Protein AF-A0AAW2RS10-F1 (afdb_monomer)

Foldseek 3Di:
DDDDDDDDPDDDDDDDCVPDDVDPPPPVQVVVVVVVCCVVCVVVVCVVCVVVVVVVVVVVVVVVVVVVVVVVVVVVVVVVVVPVD

Organism: NCBI:txid2727403

pLDDT: mean 83.13, std 7.17, range [49.06, 92.31]

Nearest PDB structures (foldseek):
  8e73-assembly1_S  TM=7.514E-01  e=4.524E-07  Vigna radiata

Mean predicted aligned error: 12.34 Å

Radius of gyration: 32.01 Å; Cα contacts (8 Å, |Δi|>4): 2; chains: 1; bounding box: 72×20×86 Å

InterPro domains:
  IPR020101 Cytochrome b-c1 complex subunit 8, plants [PF10890] (1-85)
  IPR020101 Cytochrome b-c1 complex subunit 8, plants [PTHR34559] (1-85)
  IPR036642 Cytochrome b-c1 complex subunit 8 superfamily [G3DSA:1.20.5.210] (2-84)

Solvent-accessible surface area (backbone atoms only — not comparable to full-atom values): 5403 Å² total; per-residue (Å²): 136,88,74,81,83,81,86,72,99,74,89,82,89,81,77,62,73,89,79,46,77,91,68,56,80,72,68,74,48,47,72,62,53,49,51,52,53,47,73,76,38,46,67,63,49,46,67,62,46,47,60,56,54,50,51,55,51,51,55,52,47,51,54,51,52,52,52,54,54,52,51,54,52,54,51,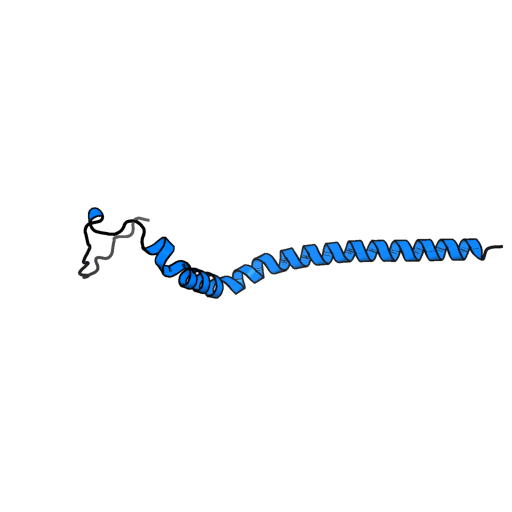53,52,51,51,56,61,67,70,70,115

Structure (mmCIF, N/CA/C/O backbone):
data_AF-A0AAW2RS10-F1
#
_entry.id   AF-A0AAW2RS10-F1
#
loop_
_atom_site.group_PDB
_atom_site.id
_atom_site.type_symbol
_atom_site.label_atom_id
_atom_site.label_alt_id
_atom_site.label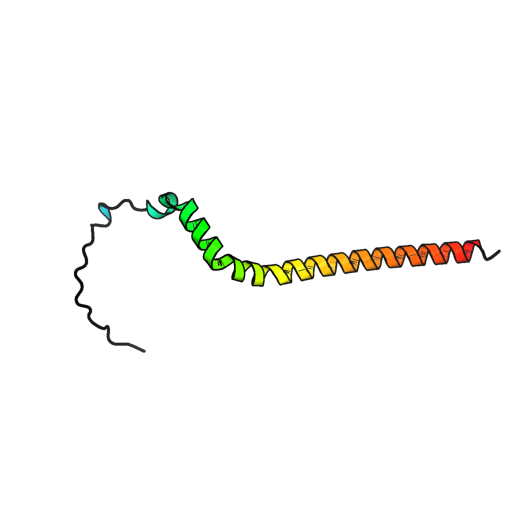_comp_id
_atom_site.label_asym_id
_atom_site.label_entity_id
_atom_site.label_seq_id
_atom_site.pdbx_PDB_ins_code
_atom_site.Cartn_x
_atom_site.Cartn_y
_atom_site.Cartn_z
_atom_site.occupancy
_atom_site.B_iso_or_equiv
_atom_site.auth_seq_id
_atom_site.auth_comp_id
_atom_site.auth_asym_id
_atom_site.auth_atom_id
_atom_site.pdbx_PDB_model_num
ATOM 1 N N . MET A 1 1 ? -36.700 9.833 2.480 1.00 49.06 1 MET A N 1
ATOM 2 C CA . MET A 1 1 ? -37.023 8.477 2.980 1.00 49.06 1 MET A CA 1
ATOM 3 C C . MET A 1 1 ? -36.803 8.422 4.491 1.00 49.06 1 MET A C 1
ATOM 5 O O . MET A 1 1 ? -35.706 8.104 4.928 1.00 49.06 1 MET A O 1
ATOM 9 N N . GLY A 1 2 ? -37.809 8.780 5.293 1.00 56.88 2 GLY A N 1
ATOM 10 C CA . GLY A 1 2 ? -37.745 8.636 6.752 1.00 56.88 2 GLY A CA 1
ATOM 11 C C . GLY A 1 2 ? -38.181 7.229 7.146 1.00 56.88 2 GLY A C 1
ATOM 12 O O . GLY A 1 2 ? -39.375 6.973 7.250 1.00 56.88 2 GLY A O 1
ATOM 13 N N . LYS A 1 3 ? -37.236 6.293 7.279 1.00 74.00 3 LYS A N 1
ATOM 14 C CA . LYS A 1 3 ? -37.546 4.933 7.741 1.00 74.00 3 LYS A CA 1
ATOM 15 C C . LYS A 1 3 ? -37.694 4.937 9.260 1.00 74.00 3 LYS A C 1
ATOM 17 O O . LYS A 1 3 ? -36.874 5.518 9.967 1.00 74.00 3 LYS A O 1
ATOM 22 N N . GLN A 1 4 ? -38.746 4.289 9.741 1.00 80.00 4 GLN A N 1
ATOM 23 C CA . GLN A 1 4 ? -39.057 4.176 11.160 1.00 80.00 4 GLN A CA 1
ATOM 24 C C . GLN A 1 4 ? -37.979 3.320 11.852 1.00 80.00 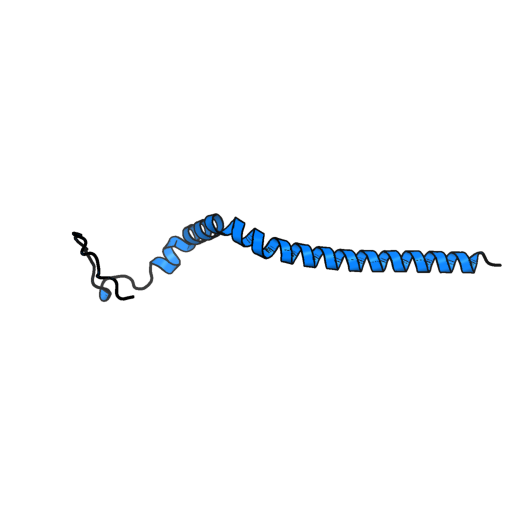4 GLN A C 1
ATOM 26 O O . GLN A 1 4 ? -37.694 2.216 11.378 1.00 80.00 4 GLN A O 1
ATOM 31 N N . PRO A 1 5 ? -37.337 3.807 12.929 1.00 81.06 5 PRO A N 1
ATOM 32 C CA . PRO A 1 5 ? -36.270 3.066 13.589 1.00 81.06 5 PRO A CA 1
ATOM 33 C C . PRO A 1 5 ? -36.832 1.811 14.268 1.00 81.06 5 PRO A C 1
ATOM 35 O O . PRO A 1 5 ? -37.770 1.882 15.065 1.00 81.06 5 PRO A O 1
ATOM 38 N N . VAL A 1 6 ? -36.244 0.653 13.961 1.00 84.00 6 VAL A N 1
ATOM 39 C CA . VAL A 1 6 ? -36.598 -0.626 14.588 1.00 84.00 6 VAL A CA 1
ATOM 40 C C . VAL A 1 6 ? -35.993 -0.662 15.989 1.00 84.00 6 VAL A C 1
ATOM 42 O O . VAL A 1 6 ? -34.773 -0.612 16.148 1.00 84.00 6 VAL A O 1
ATOM 45 N N . ARG A 1 7 ? -36.841 -0.730 17.022 1.00 81.94 7 ARG A N 1
ATOM 46 C CA . ARG A 1 7 ? -36.387 -0.809 18.417 1.00 81.94 7 ARG A CA 1
ATOM 47 C C . ARG A 1 7 ? -35.815 -2.199 18.695 1.00 81.94 7 ARG A C 1
ATOM 49 O O . ARG A 1 7 ? -36.539 -3.187 18.621 1.00 81.94 7 ARG A O 1
ATOM 56 N N . MET A 1 8 ? -34.533 -2.268 19.041 1.00 85.75 8 MET A N 1
ATOM 57 C CA . MET A 1 8 ? -33.875 -3.505 19.466 1.00 85.75 8 MET A CA 1
ATOM 58 C C . MET A 1 8 ? -33.907 -3.620 20.993 1.00 85.75 8 MET A C 1
ATOM 60 O O . MET A 1 8 ? -33.662 -2.641 21.698 1.00 85.75 8 MET A O 1
ATOM 64 N N . LYS A 1 9 ? -34.197 -4.815 21.519 1.00 82.81 9 LYS A N 1
ATOM 65 C CA . LYS A 1 9 ? -34.047 -5.113 22.950 1.00 82.81 9 LYS A CA 1
ATOM 66 C C . LYS A 1 9 ? -32.574 -5.422 23.228 1.00 82.81 9 LYS A C 1
ATOM 68 O O . LYS A 1 9 ? -32.159 -6.568 23.109 1.00 82.81 9 LYS A O 1
ATOM 73 N N . ALA A 1 10 ? -31.795 -4.395 23.554 1.00 85.19 10 ALA A N 1
ATOM 74 C CA . ALA A 1 10 ? -30.386 -4.523 23.916 1.00 85.19 10 ALA A CA 1
ATOM 75 C C . ALA A 1 10 ? -30.082 -3.701 25.172 1.00 85.19 10 ALA A C 1
ATOM 77 O O . ALA A 1 10 ? -30.617 -2.607 25.349 1.00 85.19 10 ALA A O 1
ATOM 78 N N . VAL A 1 11 ? -29.212 -4.227 26.031 1.00 87.25 11 VAL A N 1
ATOM 79 C CA . VAL A 1 11 ? -28.660 -3.497 27.176 1.00 87.25 11 VAL A CA 1
ATOM 80 C C . VAL A 1 11 ? -27.280 -2.996 26.768 1.00 87.25 11 VAL A C 1
ATOM 82 O O . VAL A 1 11 ? -26.425 -3.792 26.389 1.00 87.25 11 VAL A O 1
ATOM 85 N N . VAL A 1 12 ? -27.074 -1.679 26.807 1.00 84.94 12 VAL A N 1
ATOM 86 C CA . VAL A 1 12 ? -25.812 -1.044 26.408 1.00 84.94 12 VAL A CA 1
ATOM 87 C C . VAL A 1 12 ? -25.188 -0.387 27.629 1.00 84.94 12 VAL A C 1
ATOM 89 O O . VAL A 1 12 ? -25.764 0.531 28.207 1.00 84.94 12 VAL A O 1
ATOM 92 N N . TYR A 1 13 ? -23.999 -0.850 28.004 1.00 88.00 13 TYR A N 1
ATOM 93 C CA . TYR A 1 13 ? -23.190 -0.230 29.047 1.00 88.00 13 TYR A CA 1
ATOM 94 C C . TYR A 1 13 ? -22.209 0.747 28.404 1.00 88.00 13 TYR A C 1
ATOM 96 O O . TYR A 1 13 ? -21.472 0.382 27.488 1.00 88.00 13 TYR A O 1
ATOM 104 N N . ALA A 1 14 ? -22.190 1.986 28.887 1.00 84.44 14 ALA A N 1
ATOM 105 C CA . ALA A 1 14 ? -21.266 3.016 28.432 1.00 84.44 14 ALA A CA 1
ATOM 106 C C . ALA A 1 14 ? -20.578 3.667 29.636 1.00 84.44 14 ALA A C 1
ATOM 108 O O . ALA A 1 14 ? -21.184 3.824 30.695 1.00 84.44 14 ALA A O 1
ATOM 109 N N . LEU A 1 15 ? -19.311 4.047 29.462 1.00 86.06 15 LEU A N 1
ATOM 110 C CA . LEU A 1 15 ? -18.550 4.808 30.454 1.00 86.06 15 LEU A CA 1
ATOM 111 C C . LEU A 1 15 ? -18.532 6.286 30.057 1.00 86.06 15 LEU A C 1
ATOM 113 O O . LEU A 1 15 ? -18.553 6.609 28.868 1.00 86.06 15 LEU A O 1
ATOM 117 N N . SER A 1 16 ? -18.459 7.175 31.049 1.00 88.88 16 SER A N 1
ATOM 118 C CA . SER A 1 16 ? -18.345 8.613 30.806 1.00 88.88 16 SER A CA 1
ATOM 119 C C . SER A 1 16 ? -17.117 8.928 29.934 1.00 88.88 16 SER A C 1
ATOM 121 O O . SER A 1 16 ? -16.023 8.443 30.245 1.00 88.88 16 SER A O 1
ATOM 123 N N . PRO A 1 17 ? -17.247 9.770 28.889 1.00 80.62 17 PRO A N 1
ATOM 124 C CA . PRO A 1 17 ? -16.129 10.152 28.022 1.00 80.62 17 PRO A CA 1
ATOM 125 C C . PRO A 1 17 ? -14.945 10.775 28.774 1.00 80.62 17 PRO A C 1
ATOM 127 O O . PRO A 1 17 ? -13.808 10.657 28.332 1.00 80.62 17 PRO A O 1
ATOM 130 N N . PHE A 1 18 ? -15.194 11.390 29.934 1.00 83.81 18 PHE A N 1
ATOM 131 C CA . PHE A 1 18 ? -14.162 12.005 30.778 1.00 83.81 18 PHE A CA 1
ATOM 132 C C . PHE A 1 18 ? -13.348 10.993 31.598 1.00 83.81 18 PHE A C 1
ATOM 134 O O . PHE A 1 18 ? -12.291 11.332 32.119 1.00 83.81 18 PHE A O 1
ATOM 141 N N . GLN A 1 19 ? -13.833 9.754 31.718 1.00 81.50 19 GLN A N 1
ATOM 142 C CA . GLN A 1 19 ? -13.134 8.654 32.393 1.00 81.50 19 GLN A CA 1
ATOM 143 C C . GLN A 1 19 ? -12.400 7.738 31.403 1.00 81.50 19 GLN A C 1
ATOM 145 O O . GLN A 1 19 ? -11.624 6.873 31.809 1.00 81.50 19 GLN A O 1
ATOM 150 N N . GLN A 1 20 ? -12.636 7.911 30.101 1.00 84.44 20 GLN A N 1
ATOM 151 C CA . GLN A 1 20 ? -11.982 7.147 29.048 1.00 84.44 20 GLN A CA 1
ATOM 152 C C . GLN A 1 20 ? -10.726 7.873 28.561 1.00 84.44 20 GLN A C 1
ATOM 154 O O . GLN A 1 20 ? -10.671 9.098 28.466 1.00 84.44 20 GLN A O 1
ATOM 159 N N . LYS A 1 21 ? -9.699 7.108 28.187 1.00 77.50 21 LYS A N 1
ATOM 160 C CA . LYS A 1 21 ? -8.547 7.674 27.482 1.00 77.50 21 LYS A CA 1
ATOM 161 C C . LYS A 1 21 ? -9.034 8.160 26.111 1.00 77.50 21 LYS A C 1
ATOM 163 O O . LYS A 1 21 ? -9.629 7.382 25.371 1.00 77.50 21 LYS A O 1
ATOM 168 N N . VAL A 1 22 ? -8.765 9.422 25.774 1.00 76.00 22 VAL A N 1
ATOM 169 C CA . VAL A 1 22 ? -9.324 10.081 24.575 1.00 76.00 22 VAL A CA 1
ATOM 170 C C . VAL A 1 22 ? -8.797 9.468 23.267 1.00 76.00 22 VAL A C 1
ATOM 172 O O . VAL A 1 22 ? -9.529 9.389 22.288 1.00 76.00 22 VAL A O 1
ATOM 175 N N . MET A 1 23 ? -7.542 8.990 23.229 1.00 76.00 23 MET A N 1
ATOM 176 C CA . MET A 1 23 ? -6.918 8.462 21.995 1.00 76.00 23 MET A CA 1
ATOM 177 C C . MET A 1 23 ? -6.053 7.187 22.160 1.00 76.00 23 MET A C 1
ATOM 179 O O . MET A 1 23 ? -4.951 7.120 21.615 1.00 76.00 23 MET A O 1
ATOM 183 N N . PRO A 1 24 ? -6.485 6.131 22.878 1.00 73.44 24 PRO A N 1
ATOM 184 C CA . PRO A 1 24 ? -5.713 4.892 22.979 1.00 73.44 24 PRO A CA 1
ATOM 185 C C . PRO A 1 24 ? -5.722 4.102 21.664 1.00 73.44 24 PRO A C 1
ATOM 187 O O . PRO A 1 24 ? -4.712 3.513 21.291 1.00 73.44 24 PRO A O 1
ATOM 190 N N . GL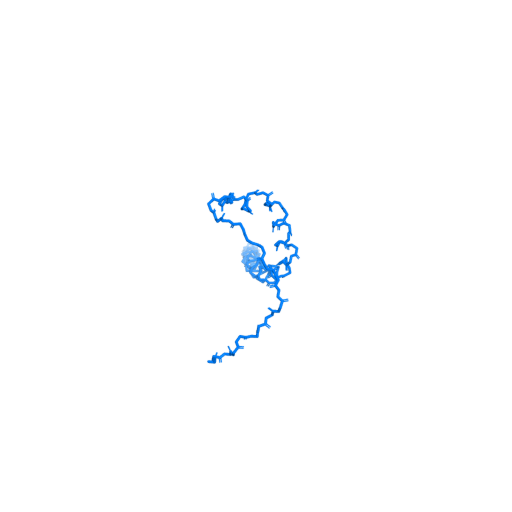Y A 1 25 ? -6.845 4.104 20.939 1.00 72.38 25 GLY A N 1
ATOM 191 C CA . GLY A 1 25 ? -7.054 3.240 19.774 1.00 72.38 25 GLY A CA 1
ATOM 192 C C . GLY A 1 25 ? -6.282 3.641 18.515 1.00 72.38 25 GLY A C 1
ATOM 193 O O . GLY A 1 25 ? -6.268 2.872 17.554 1.00 72.38 25 GLY A O 1
ATOM 194 N N . LEU A 1 26 ? -5.662 4.825 18.487 1.00 74.50 26 LEU A N 1
ATOM 195 C CA . LEU A 1 26 ? -4.919 5.297 17.317 1.00 74.50 26 LEU A CA 1
ATOM 196 C C . LEU A 1 26 ? -3.506 4.701 17.256 1.00 74.50 26 LEU A C 1
ATOM 198 O O . LEU A 1 26 ? -3.047 4.346 16.178 1.00 74.50 26 LEU A O 1
ATOM 202 N N . TRP A 1 27 ? -2.863 4.524 18.413 1.00 76.31 27 TRP A N 1
ATOM 203 C CA . TRP A 1 27 ? -1.467 4.079 18.510 1.00 76.31 27 TRP A CA 1
ATOM 204 C C . TRP A 1 27 ? -1.308 2.638 18.997 1.00 76.31 27 TRP A C 1
ATOM 206 O O . TRP A 1 27 ? -0.300 2.006 18.701 1.00 76.31 27 TRP A O 1
ATOM 216 N N . LYS A 1 28 ? -2.294 2.103 19.728 1.00 75.19 28 LYS A N 1
ATOM 217 C CA . LYS A 1 28 ? -2.190 0.788 20.377 1.00 75.19 28 LYS A CA 1
ATOM 218 C C . LYS A 1 28 ? -2.098 -0.383 19.389 1.00 75.19 28 LYS A C 1
ATOM 220 O O . LYS A 1 28 ? -1.389 -1.338 19.669 1.00 75.19 28 LYS A O 1
ATOM 225 N N . ASP A 1 29 ? -2.753 -0.274 18.232 1.00 77.88 29 ASP A N 1
ATOM 226 C CA . ASP A 1 29 ? -2.915 -1.382 17.275 1.00 77.88 29 ASP A CA 1
ATOM 227 C C . ASP A 1 2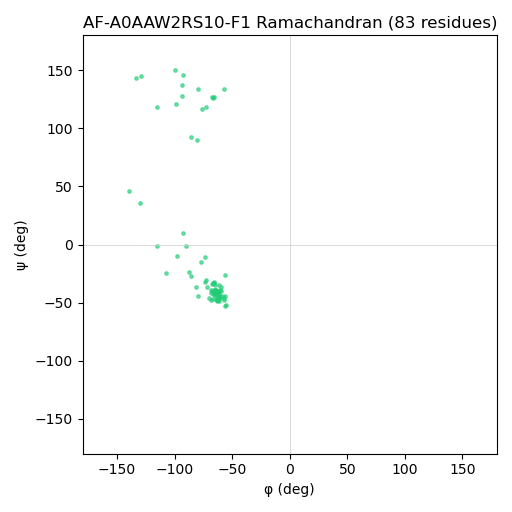9 ? -2.538 -0.989 15.839 1.00 77.88 29 ASP A C 1
ATOM 229 O O . ASP A 1 29 ? -3.166 -1.415 14.871 1.00 77.88 29 ASP A O 1
ATOM 233 N N . LEU A 1 30 ? -1.518 -0.144 15.677 1.00 80.62 30 LEU A N 1
ATOM 234 C CA . LEU A 1 30 ? -1.011 0.239 14.356 1.00 80.62 30 LEU A CA 1
ATOM 235 C C . LEU A 1 30 ? -0.592 -0.960 13.486 1.00 80.62 30 LEU A C 1
ATOM 237 O O . LEU A 1 30 ? -1.109 -1.064 12.372 1.00 80.62 30 LEU A O 1
ATOM 241 N N . PRO A 1 31 ? 0.273 -1.888 13.947 1.00 82.12 31 PRO A N 1
ATOM 242 C CA . PRO A 1 31 ? 0.720 -2.995 13.101 1.00 82.12 31 PRO A CA 1
ATOM 243 C C . PRO A 1 31 ? -0.439 -3.911 12.685 1.00 82.12 31 PRO A 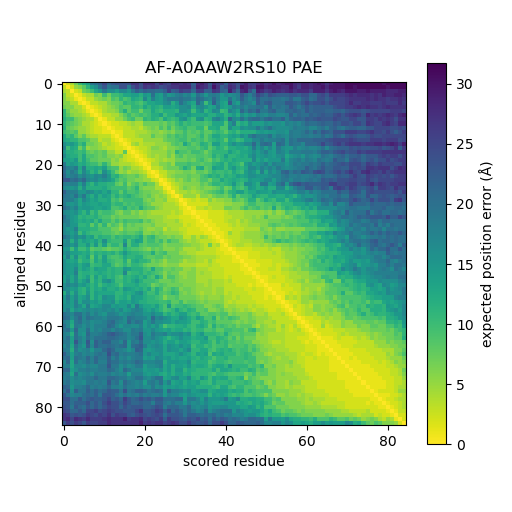C 1
ATOM 245 O O . PRO A 1 31 ? -0.538 -4.276 11.515 1.00 82.12 31 PRO A O 1
ATOM 248 N N . GLY A 1 32 ? -1.371 -4.203 13.599 1.00 84.31 32 GLY A N 1
ATOM 249 C CA . GLY A 1 32 ? -2.556 -5.011 13.296 1.00 84.31 32 GLY A CA 1
ATOM 250 C C . GLY A 1 32 ? -3.510 -4.332 12.308 1.00 84.31 32 GLY A C 1
ATOM 251 O O . GLY A 1 32 ? -3.976 -4.962 11.361 1.00 84.31 32 GLY A O 1
ATOM 252 N N . LYS A 1 33 ? -3.758 -3.024 12.468 1.00 83.31 33 LYS A N 1
ATOM 253 C CA . LYS A 1 33 ? -4.615 -2.251 11.549 1.00 83.31 33 LYS A CA 1
ATOM 254 C C . LYS A 1 33 ? -4.004 -2.086 10.160 1.00 83.31 33 LYS A C 1
ATOM 256 O O . LYS A 1 33 ? -4.747 -2.050 9.181 1.00 83.31 33 LYS A O 1
ATOM 261 N N . ILE A 1 34 ? -2.679 -1.976 10.063 1.00 85.25 34 ILE A N 1
ATOM 262 C CA . ILE A 1 34 ? -1.970 -1.928 8.779 1.00 85.25 34 ILE A CA 1
ATOM 263 C C . ILE A 1 34 ? -2.066 -3.285 8.083 1.00 85.25 34 ILE A C 1
ATOM 265 O O . ILE A 1 34 ? -2.447 -3.328 6.916 1.00 85.25 34 ILE A O 1
ATOM 269 N N . ALA A 1 35 ? -1.801 -4.381 8.803 1.00 84.12 35 ALA A N 1
ATOM 270 C CA . ALA A 1 35 ? -1.907 -5.730 8.255 1.00 84.12 35 ALA A CA 1
ATOM 271 C C . ALA A 1 35 ? -3.312 -6.007 7.698 1.00 84.12 35 ALA A C 1
ATOM 273 O O . ALA A 1 35 ? -3.429 -6.406 6.543 1.00 84.12 35 ALA A O 1
ATOM 274 N N . HIS A 1 36 ? -4.363 -5.682 8.460 1.00 83.38 36 HIS A N 1
ATOM 275 C CA . HIS A 1 36 ? -5.750 -5.824 8.007 1.00 83.38 36 HIS A CA 1
ATOM 276 C C . HIS A 1 36 ? -6.080 -4.961 6.781 1.00 83.38 36 HIS A C 1
ATOM 278 O O . HIS A 1 36 ? -6.721 -5.413 5.838 1.00 83.38 36 HIS A O 1
ATOM 284 N N . LYS A 1 37 ? -5.629 -3.701 6.746 1.00 83.69 37 LYS A N 1
ATOM 285 C CA . LYS A 1 37 ? -5.884 -2.830 5.586 1.00 83.69 37 LYS A CA 1
ATOM 286 C C . LYS A 1 37 ? -5.200 -3.339 4.321 1.00 83.69 37 LYS A C 1
ATOM 288 O O . LYS A 1 37 ? -5.785 -3.250 3.244 1.00 83.69 37 LYS A O 1
ATOM 293 N N . ILE A 1 38 ? -3.978 -3.853 4.445 1.00 85.38 38 ILE A N 1
ATOM 294 C CA . ILE A 1 38 ? -3.236 -4.410 3.314 1.00 85.38 38 ILE A CA 1
ATOM 295 C C . ILE A 1 38 ? -3.883 -5.724 2.865 1.00 85.38 38 ILE A C 1
ATOM 297 O O . ILE A 1 38 ? -4.136 -5.874 1.673 1.00 85.38 38 ILE A O 1
ATOM 301 N N . SER A 1 39 ? -4.228 -6.634 3.785 1.00 83.62 39 SER A N 1
ATOM 302 C CA . SER A 1 39 ? -4.861 -7.917 3.441 1.00 83.62 39 SER A CA 1
ATOM 303 C C . SER A 1 39 ? -6.213 -7.757 2.758 1.00 83.62 39 SER A C 1
ATOM 305 O O . SER A 1 39 ? -6.538 -8.533 1.866 1.00 83.62 39 SER A O 1
ATOM 307 N N . ASP A 1 40 ? -6.988 -6.742 3.133 1.00 83.56 40 ASP A N 1
ATOM 308 C CA . ASP A 1 40 ? -8.344 -6.574 2.606 1.00 83.56 40 ASP A CA 1
ATOM 309 C C . ASP A 1 40 ? -8.352 -5.774 1.294 1.00 83.56 40 ASP A C 1
ATOM 311 O O . ASP A 1 40 ? -9.274 -5.892 0.489 1.00 83.56 40 ASP A O 1
ATOM 315 N N . SER A 1 41 ? -7.321 -4.954 1.055 1.00 85.31 41 SER A N 1
ATOM 316 C CA . SER A 1 41 ? -7.285 -4.014 -0.076 1.00 85.31 41 SER A CA 1
ATOM 317 C C . SER A 1 41 ? -6.195 -4.292 -1.111 1.00 85.31 41 SER A C 1
ATOM 319 O O . SER A 1 41 ? -6.133 -3.560 -2.099 1.00 85.31 41 SER A O 1
ATOM 321 N N . TRP A 1 42 ? -5.347 -5.315 -0.940 1.00 87.38 42 TRP A N 1
ATOM 322 C CA . TRP A 1 42 ? -4.229 -5.572 -1.863 1.00 87.38 42 TRP A CA 1
ATOM 323 C C . TRP A 1 42 ? -4.693 -5.746 -3.313 1.00 87.38 42 TRP A C 1
ATOM 325 O O . TRP A 1 42 ? -4.127 -5.126 -4.207 1.00 87.38 42 TRP A O 1
ATOM 335 N N . LEU A 1 43 ? -5.768 -6.509 -3.544 1.00 88.94 43 LEU A N 1
ATOM 336 C CA . LEU A 1 43 ? -6.268 -6.775 -4.892 1.00 88.94 43 LEU A CA 1
ATOM 337 C C . LEU A 1 43 ? -6.793 -5.495 -5.557 1.00 88.94 43 LEU A C 1
ATOM 339 O O . LEU A 1 43 ? -6.491 -5.225 -6.718 1.00 88.94 43 LEU A O 1
ATOM 343 N N . ASN A 1 44 ? -7.517 -4.670 -4.797 1.00 88.56 44 ASN A N 1
ATOM 344 C CA . ASN A 1 44 ? -8.009 -3.373 -5.265 1.00 88.56 44 ASN A CA 1
ATOM 345 C C . ASN A 1 44 ? -6.850 -2.413 -5.577 1.00 88.56 44 ASN A C 1
ATOM 347 O O . ASN A 1 44 ? -6.888 -1.701 -6.579 1.00 88.56 44 ASN A O 1
ATOM 351 N N . ALA A 1 45 ? -5.796 -2.420 -4.756 1.00 88.56 45 ALA A N 1
ATOM 352 C CA . ALA A 1 45 ? -4.601 -1.614 -4.982 1.00 88.56 45 ALA A CA 1
ATOM 353 C C . ALA A 1 45 ? -3.838 -2.059 -6.240 1.00 88.56 45 ALA A C 1
ATOM 355 O O . ALA A 1 45 ? -3.437 -1.216 -7.044 1.00 88.56 45 ALA A O 1
ATOM 356 N N . THR A 1 46 ? -3.681 -3.368 -6.456 1.00 88.12 46 THR A N 1
ATOM 357 C CA . THR A 1 46 ? -3.041 -3.914 -7.660 1.00 88.12 46 THR A CA 1
ATOM 358 C C . THR A 1 46 ? -3.849 -3.615 -8.917 1.00 88.12 46 THR A C 1
ATOM 360 O O . THR A 1 46 ? -3.266 -3.239 -9.930 1.00 88.12 46 THR A O 1
ATOM 363 N N . LEU A 1 47 ? -5.178 -3.725 -8.869 1.00 90.25 47 LEU A N 1
ATOM 364 C CA . LEU A 1 47 ? -6.030 -3.436 -10.022 1.00 90.25 47 LEU A CA 1
ATOM 365 C C . LEU A 1 47 ? -5.993 -1.951 -10.416 1.00 90.25 47 LEU A C 1
ATOM 367 O O . LEU A 1 47 ? -6.083 -1.626 -11.597 1.00 90.25 47 LEU A O 1
ATOM 371 N N . LEU A 1 48 ? -5.819 -1.057 -9.440 1.00 90.88 48 LEU A N 1
ATOM 372 C CA . LEU A 1 48 ? -5.721 0.382 -9.675 1.00 90.88 48 LEU A CA 1
ATOM 373 C C . LEU A 1 48 ? -4.325 0.807 -10.159 1.00 90.88 48 LEU A C 1
ATOM 375 O O . LEU A 1 48 ? -4.208 1.590 -11.100 1.00 90.88 48 LEU A O 1
ATOM 379 N N . LEU A 1 49 ? -3.260 0.294 -9.538 1.00 91.31 49 LEU A N 1
ATOM 380 C CA . LEU A 1 49 ? -1.880 0.685 -9.855 1.00 91.31 49 LEU A CA 1
ATOM 381 C C . LEU A 1 49 ? -1.277 -0.103 -11.024 1.00 91.31 49 LEU A C 1
ATOM 383 O O . LEU A 1 49 ? -0.407 0.414 -11.723 1.00 91.31 49 LEU A O 1
ATOM 387 N N . GLY A 1 50 ? -1.741 -1.328 -11.270 1.00 89.25 50 GLY A N 1
ATOM 388 C CA . GLY A 1 50 ? -1.233 -2.209 -12.323 1.00 89.25 50 GLY A CA 1
ATOM 389 C C . GLY A 1 50 ? -1.275 -1.577 -13.720 1.00 89.25 50 GLY A C 1
ATOM 390 O O . GLY A 1 50 ? -0.232 -1.514 -14.375 1.00 89.25 50 GLY A O 1
ATOM 391 N N . PRO A 1 51 ? -2.419 -1.033 -14.176 1.00 90.38 51 PRO A N 1
ATOM 392 C CA . PRO A 1 51 ? -2.511 -0.365 -15.475 1.00 90.38 51 PRO A CA 1
ATOM 393 C C . PRO A 1 51 ? -1.658 0.907 -15.575 1.00 90.38 51 PRO A C 1
ATOM 395 O O . PRO A 1 51 ? -1.093 1.184 -16.632 1.00 90.38 51 PRO 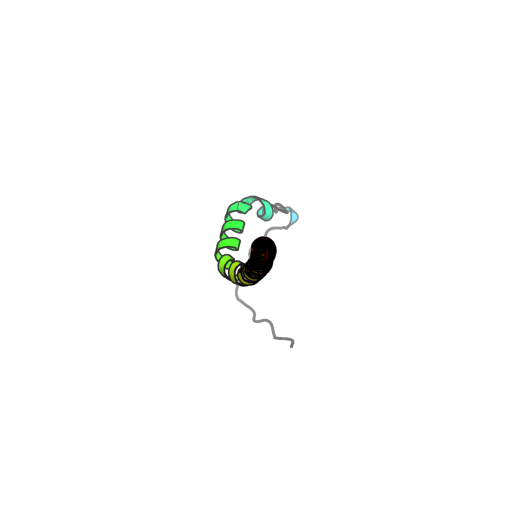A O 1
ATOM 398 N N . LEU A 1 52 ? -1.521 1.672 -14.488 1.00 88.75 52 LEU A N 1
ATOM 399 C CA . LEU A 1 52 ? -0.703 2.891 -14.457 1.00 88.75 52 LEU A CA 1
ATOM 400 C C . LEU A 1 52 ? 0.791 2.577 -14.615 1.00 88.75 52 LEU A C 1
ATOM 402 O O . LEU A 1 52 ? 1.477 3.177 -15.439 1.00 88.75 52 LEU A O 1
ATOM 406 N N . VAL A 1 53 ? 1.295 1.590 -13.872 1.00 89.31 53 VAL A N 1
ATOM 407 C CA . VAL A 1 53 ? 2.693 1.148 -13.989 1.00 89.31 53 VAL A CA 1
ATOM 408 C C . VAL A 1 53 ? 2.934 0.466 -15.340 1.00 89.31 53 VAL A C 1
ATOM 410 O O . VAL A 1 53 ? 3.967 0.689 -15.975 1.00 89.31 53 VAL A O 1
ATOM 413 N N . GLY A 1 54 ? 1.969 -0.322 -15.821 1.00 87.50 54 GLY A N 1
ATOM 414 C CA . GLY A 1 54 ? 2.029 -0.980 -17.127 1.00 87.50 54 GLY A CA 1
ATOM 415 C C . GLY A 1 54 ? 2.085 0.007 -18.296 1.00 87.50 54 GLY A C 1
ATOM 416 O O . GLY A 1 54 ? 2.926 -0.127 -19.178 1.00 87.50 54 GLY A O 1
ATOM 417 N N . THR A 1 55 ? 1.254 1.048 -18.288 1.00 84.88 55 THR A N 1
ATOM 418 C CA . THR A 1 55 ? 1.278 2.086 -19.334 1.00 84.88 55 THR A CA 1
ATOM 419 C C . THR A 1 55 ? 2.547 2.929 -19.285 1.00 84.88 55 THR A C 1
ATOM 421 O O . THR A 1 55 ? 3.148 3.178 -20.329 1.00 84.88 55 THR A O 1
ATOM 424 N N . TYR A 1 56 ? 3.010 3.312 -18.092 1.00 85.12 56 TYR A N 1
ATOM 425 C CA . TYR A 1 56 ? 4.256 4.065 -17.942 1.00 85.12 56 TYR A CA 1
ATOM 426 C C . TYR A 1 56 ? 5.470 3.270 -18.444 1.00 85.12 56 TYR A C 1
ATOM 428 O O . TYR A 1 56 ? 6.284 3.779 -19.216 1.00 85.12 56 TYR A O 1
ATOM 436 N N . SER A 1 57 ? 5.567 1.995 -18.063 1.00 83.50 57 SER A N 1
ATOM 437 C CA . SER A 1 57 ? 6.654 1.118 -18.508 1.00 83.50 57 SER A CA 1
ATOM 438 C C . SER A 1 57 ? 6.591 0.819 -20.008 1.00 83.50 57 SER A C 1
ATOM 440 O O . SER A 1 57 ? 7.623 0.882 -20.672 1.00 83.50 57 SER A O 1
ATOM 442 N N . ALA A 1 58 ? 5.406 0.582 -20.580 1.00 77.69 58 ALA A N 1
ATOM 443 C CA . ALA A 1 58 ? 5.244 0.368 -22.019 1.00 77.69 58 ALA A CA 1
ATOM 444 C C . ALA A 1 58 ? 5.594 1.619 -22.847 1.00 77.69 58 ALA A C 1
ATOM 446 O O . ALA A 1 58 ? 6.279 1.511 -23.865 1.00 77.69 58 ALA A O 1
ATOM 447 N N . ALA A 1 59 ? 5.197 2.814 -22.397 1.00 79.00 59 ALA A N 1
ATOM 448 C CA . ALA A 1 59 ? 5.549 4.075 -23.056 1.00 79.00 59 ALA A CA 1
ATOM 449 C C . ALA A 1 59 ? 7.064 4.362 -22.994 1.00 79.00 59 ALA A C 1
ATOM 451 O O . ALA A 1 59 ? 7.675 4.810 -23.973 1.00 79.00 59 ALA A O 1
ATOM 452 N N . MET A 1 60 ? 7.696 4.050 -21.859 1.00 79.00 60 MET A N 1
ATOM 453 C CA . MET A 1 60 ? 9.152 4.100 -21.699 1.00 79.00 60 MET A CA 1
ATOM 454 C C . MET A 1 60 ? 9.849 3.110 -22.649 1.00 79.00 60 MET A C 1
ATOM 456 O O . MET A 1 60 ? 10.861 3.430 -23.274 1.00 79.00 60 MET A O 1
ATOM 460 N N . LEU A 1 61 ? 9.290 1.909 -22.811 1.00 78.94 61 LEU A N 1
ATOM 461 C CA . LEU A 1 61 ? 9.844 0.905 -23.713 1.00 78.94 61 LEU A CA 1
ATOM 462 C C . LEU A 1 61 ? 9.726 1.326 -25.184 1.00 78.94 61 LEU A C 1
ATOM 464 O O . LEU A 1 61 ? 10.673 1.134 -25.945 1.00 78.94 61 LEU A O 1
ATOM 468 N N . ASP A 1 62 ? 8.608 1.940 -25.582 1.00 80.44 62 ASP A N 1
ATOM 469 C CA . ASP A 1 62 ? 8.408 2.431 -26.952 1.00 80.44 62 ASP A CA 1
ATOM 470 C C . ASP A 1 62 ? 9.395 3.558 -27.299 1.00 80.44 62 ASP A C 1
ATOM 472 O O . ASP A 1 62 ? 9.993 3.581 -28.376 1.00 80.44 62 ASP A O 1
ATOM 476 N N . THR A 1 63 ? 9.673 4.460 -26.356 1.00 81.00 63 THR A N 1
ATOM 477 C CA . THR A 1 63 ? 10.686 5.509 -26.562 1.00 81.00 63 THR A CA 1
ATOM 478 C C . THR A 1 63 ? 12.101 4.946 -26.689 1.00 81.00 63 THR A C 1
ATOM 480 O O . THR A 1 63 ? 12.858 5.394 -27.558 1.00 81.00 63 THR A O 1
ATOM 483 N N . ILE A 1 64 ? 12.460 3.936 -25.893 1.00 81.88 64 ILE A N 1
ATOM 484 C CA . ILE A 1 64 ? 13.744 3.230 -26.028 1.00 81.88 64 ILE A CA 1
ATOM 485 C C . ILE A 1 64 ? 13.816 2.512 -27.383 1.00 81.88 64 ILE A C 1
ATOM 487 O O . ILE A 1 64 ? 14.791 2.680 -28.118 1.00 81.88 64 ILE A O 1
ATOM 491 N N . ARG A 1 65 ? 12.760 1.785 -27.768 1.00 86.50 65 ARG A N 1
ATOM 492 C CA . ARG A 1 65 ? 12.670 1.068 -29.049 1.00 86.50 65 ARG A CA 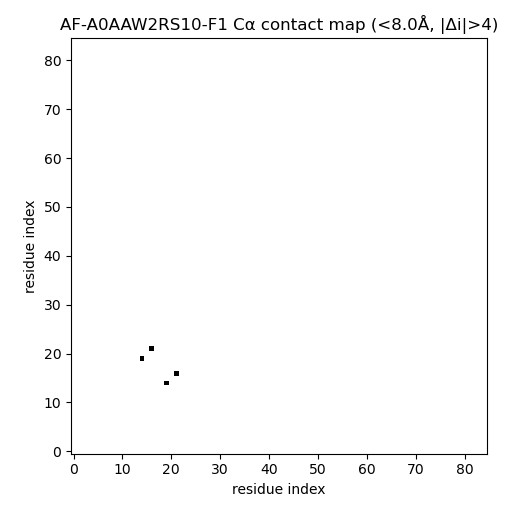1
ATOM 493 C C . ARG A 1 65 ? 12.849 2.011 -30.239 1.00 86.50 65 ARG A C 1
ATOM 495 O O . ARG A 1 65 ? 13.634 1.720 -31.142 1.00 86.50 65 ARG A O 1
ATOM 502 N N . ARG A 1 66 ? 12.181 3.169 -30.231 1.00 86.19 66 ARG A N 1
ATOM 503 C CA . ARG A 1 66 ? 12.314 4.189 -31.286 1.00 86.19 66 ARG A CA 1
ATOM 504 C C . ARG A 1 66 ? 13.721 4.777 -31.359 1.00 86.19 66 ARG A C 1
ATOM 506 O O . ARG A 1 66 ? 14.218 4.994 -32.463 1.00 86.19 66 ARG A O 1
ATOM 513 N N . LYS A 1 67 ? 14.379 5.028 -30.219 1.00 87.31 67 LYS A N 1
ATOM 514 C CA . LYS A 1 67 ? 15.770 5.517 -30.196 1.00 87.31 67 LYS A CA 1
ATOM 515 C C . LYS A 1 67 ? 16.737 4.504 -30.807 1.00 87.31 67 LYS A C 1
ATOM 517 O O . LYS A 1 67 ? 17.559 4.892 -31.632 1.00 87.31 67 LYS A O 1
ATOM 522 N N . VAL A 1 68 ? 16.601 3.224 -30.460 1.00 89.75 68 VAL A N 1
ATOM 523 C CA . VAL A 1 68 ? 17.434 2.149 -31.024 1.00 89.75 68 VAL A CA 1
ATOM 524 C C . VAL A 1 68 ? 17.214 2.025 -32.531 1.00 89.75 68 VAL A C 1
ATOM 526 O O . VAL A 1 68 ? 18.179 2.053 -33.288 1.00 89.75 68 VAL A O 1
ATOM 529 N N . ASN A 1 69 ? 15.961 1.985 -32.993 1.00 87.06 69 ASN A N 1
ATOM 530 C CA . ASN A 1 69 ? 15.667 1.904 -34.428 1.00 87.06 69 ASN A CA 1
ATOM 531 C C . ASN A 1 69 ? 16.244 3.095 -35.208 1.00 87.06 69 ASN A C 1
ATOM 533 O O . ASN A 1 69 ? 16.789 2.914 -36.294 1.00 87.06 69 ASN A O 1
ATOM 537 N N . ARG A 1 70 ? 16.174 4.307 -34.640 1.00 84.75 70 ARG A N 1
ATOM 538 C CA . ARG A 1 70 ? 16.772 5.506 -35.244 1.00 84.75 70 ARG A CA 1
ATOM 539 C C . ARG A 1 70 ? 18.290 5.388 -35.369 1.00 84.75 70 ARG A C 1
ATOM 541 O O . ARG A 1 70 ? 18.845 5.780 -36.388 1.00 84.75 70 ARG A O 1
ATOM 548 N N . TYR A 1 71 ? 18.948 4.843 -34.350 1.00 89.12 71 TYR A N 1
ATOM 549 C CA . TYR A 1 71 ? 20.388 4.613 -34.371 1.00 89.12 71 TYR A CA 1
ATOM 550 C C . TYR A 1 71 ? 20.779 3.626 -35.476 1.00 89.12 71 TYR A C 1
ATOM 552 O O . TYR A 1 71 ? 21.660 3.930 -36.270 1.00 89.12 71 TYR A O 1
ATOM 560 N N . VAL A 1 72 ? 20.078 2.493 -35.594 1.00 91.44 72 VAL A N 1
ATOM 561 C CA . VAL A 1 72 ? 20.360 1.493 -36.640 1.00 91.44 72 VAL A CA 1
ATOM 562 C C . VAL A 1 72 ? 20.236 2.089 -38.045 1.00 91.44 72 VAL A C 1
ATOM 564 O O . VAL A 1 72 ? 21.125 1.882 -38.866 1.00 91.44 72 VAL A O 1
ATOM 567 N N . GLN A 1 73 ? 19.184 2.870 -38.312 1.00 88.81 73 GLN A N 1
ATOM 568 C CA . GLN A 1 73 ? 18.998 3.526 -39.614 1.00 88.81 73 GLN A CA 1
ATOM 569 C C . GLN A 1 73 ? 20.146 4.485 -39.941 1.00 88.81 73 GLN A C 1
ATOM 571 O O . GLN A 1 73 ? 20.714 4.419 -41.026 1.00 88.81 73 GLN A O 1
ATOM 576 N N . TRP A 1 74 ? 20.549 5.316 -38.977 1.00 92.31 74 TRP A N 1
ATOM 577 C CA . TRP A 1 74 ? 21.680 6.227 -39.157 1.00 92.31 74 TRP A CA 1
ATOM 578 C C . TRP A 1 74 ? 22.994 5.487 -39.453 1.00 92.31 74 TRP A C 1
ATOM 580 O O . TRP A 1 74 ? 23.772 5.930 -40.297 1.00 92.31 74 TRP A O 1
ATOM 590 N N . TYR A 1 75 ? 23.239 4.348 -38.793 1.00 89.62 75 TYR A N 1
ATOM 591 C CA . TYR A 1 75 ? 24.410 3.509 -39.075 1.00 89.62 75 TYR A CA 1
ATOM 592 C C . TYR A 1 75 ? 24.379 2.945 -40.495 1.00 89.62 75 TYR A C 1
ATOM 594 O O . TYR A 1 75 ? 25.363 3.074 -41.219 1.00 89.62 75 TYR A O 1
ATOM 602 N N . GLN A 1 76 ? 23.242 2.388 -40.916 1.00 90.69 76 GLN A N 1
ATOM 603 C CA . GLN A 1 76 ? 23.072 1.836 -42.262 1.00 90.69 76 GLN A CA 1
ATOM 604 C C . GLN A 1 76 ? 23.221 2.909 -43.348 1.00 90.69 76 GLN A C 1
ATOM 606 O O . GLN A 1 76 ? 23.848 2.668 -44.380 1.00 90.69 76 GLN A O 1
ATOM 611 N N . GLU A 1 77 ? 22.689 4.112 -43.121 1.00 89.12 77 GLU A N 1
ATOM 612 C CA . GLU A 1 77 ? 22.873 5.250 -44.026 1.00 89.12 77 GLU A CA 1
ATOM 613 C C . GLU A 1 77 ? 24.345 5.653 -44.132 1.00 89.12 77 GLU A C 1
ATOM 615 O O . GLU A 1 77 ? 24.844 5.866 -45.239 1.00 89.12 77 GLU A O 1
ATOM 620 N N . LYS A 1 78 ? 25.067 5.700 -43.005 1.00 89.56 78 LYS A N 1
ATOM 621 C CA . LYS A 1 78 ? 26.509 5.966 -43.001 1.00 89.56 78 LYS A CA 1
ATOM 622 C C . LYS A 1 78 ? 27.299 4.914 -43.768 1.00 89.56 78 LYS A C 1
ATOM 624 O O . LYS A 1 78 ? 28.126 5.280 -44.599 1.00 89.56 78 LYS A O 1
ATOM 629 N N . GLU A 1 79 ? 27.051 3.631 -43.518 1.00 85.88 79 GLU A N 1
ATOM 630 C CA . GLU A 1 79 ? 27.735 2.540 -44.221 1.00 85.88 79 GLU A CA 1
ATOM 631 C C . GLU A 1 79 ? 27.475 2.603 -45.728 1.00 85.88 79 GLU A C 1
ATOM 633 O O . GLU A 1 79 ? 28.420 2.565 -46.517 1.00 85.88 79 GLU A O 1
ATOM 638 N N . LYS A 1 80 ? 26.218 2.818 -46.131 1.00 87.06 80 LYS A N 1
ATOM 639 C CA . LYS A 1 80 ? 25.823 2.965 -47.537 1.00 87.06 80 LYS A CA 1
ATOM 640 C C . LYS A 1 80 ? 26.515 4.137 -48.234 1.00 87.06 80 LYS A C 1
ATOM 642 O O . LYS A 1 80 ? 26.833 4.038 -49.416 1.00 87.06 80 LYS A O 1
ATOM 647 N N . MET A 1 81 ? 26.735 5.247 -47.530 1.00 84.50 81 MET A N 1
ATOM 648 C CA . MET A 1 81 ? 27.473 6.395 -48.066 1.00 84.50 81 MET A CA 1
ATOM 649 C C . MET A 1 81 ? 28.981 6.133 -48.153 1.00 84.50 81 MET A C 1
ATOM 651 O O . MET A 1 81 ? 29.616 6.618 -49.084 1.00 84.50 81 MET A O 1
ATOM 655 N N . ASN A 1 82 ? 29.542 5.343 -47.234 1.00 83.94 82 ASN A N 1
ATOM 656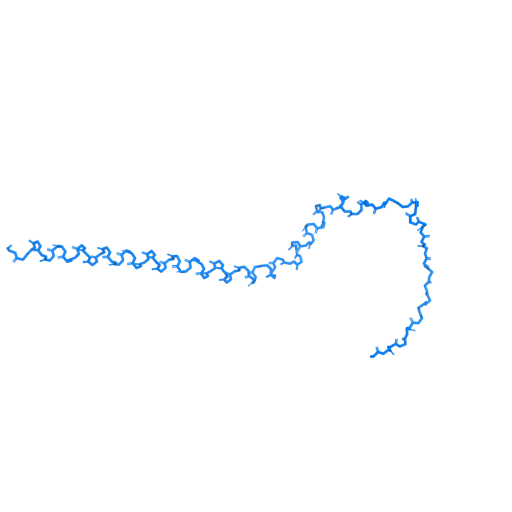 C CA . ASN A 1 82 ? 30.965 4.993 -47.230 1.00 83.94 82 ASN A CA 1
ATOM 657 C C . ASN A 1 82 ? 31.345 3.995 -48.336 1.00 83.94 82 ASN A C 1
ATOM 659 O O . ASN A 1 82 ? 32.466 4.029 -48.819 1.00 83.94 82 ASN A O 1
ATOM 663 N N . HIS A 1 83 ? 30.421 3.117 -48.736 1.00 82.56 83 HIS A N 1
ATOM 664 C CA . HIS A 1 83 ? 30.649 2.085 -49.763 1.00 82.56 83 HIS A CA 1
ATOM 665 C C . HIS A 1 83 ? 30.247 2.553 -51.173 1.00 82.56 83 HIS A C 1
ATOM 667 O O . HIS A 1 83 ? 30.126 1.748 -52.092 1.00 82.56 83 HIS A O 1
ATOM 673 N N . ARG A 1 84 ? 29.945 3.847 -51.333 1.00 75.56 84 ARG A N 1
ATOM 674 C CA . ARG A 1 84 ? 29.426 4.434 -52.577 1.00 75.56 84 ARG A CA 1
ATOM 675 C C . ARG A 1 84 ? 30.511 4.942 -53.534 1.00 75.56 84 ARG A C 1
ATOM 677 O O . ARG A 1 84 ? 30.145 5.411 -54.609 1.00 75.56 84 ARG A O 1
ATOM 684 N N . TYR A 1 85 ? 31.785 4.842 -53.158 1.00 59.56 85 TYR A N 1
ATOM 685 C CA . TYR A 1 85 ? 32.946 5.176 -53.984 1.00 59.56 85 TYR A CA 1
ATOM 686 C C . TYR A 1 85 ? 33.863 3.967 -54.120 1.00 59.56 85 TYR A C 1
ATOM 688 O O . TYR A 1 85 ? 34.100 3.310 -53.081 1.00 59.56 85 TYR A O 1
#

Secondary structure (DSSP, 8-state):
--PPPPPP--------TTTS-SSHHHHTTHHHHHHHHHHHHHHHHHHHHHHHHHHHHHHHHHHHHHHHHHHHHHHHHHHHHHT--

Sequence (85 aa):
MGKQPVRMKAVVYALSPFQQKVMPGLWKDLPGKIAHKISDSWLNATLLLGPLVGTYSAAMLDTIRRKVNRYVQWYQEKEKMNHRY